Protein AF-A0A927UV01-F1 (afdb_monomer_lite)

Structure (mmCIF, N/CA/C/O backbone):
data_AF-A0A927UV01-F1
#
_entry.id   AF-A0A927UV01-F1
#
loop_
_atom_site.group_PDB
_atom_site.id
_atom_site.type_symbol
_atom_site.label_atom_id
_atom_site.label_alt_id
_atom_site.label_comp_id
_atom_site.label_asym_id
_atom_site.label_entity_id
_atom_site.label_seq_id
_atom_site.pdbx_PDB_ins_code
_atom_site.Cartn_x
_atom_site.Cartn_y
_atom_site.Cartn_z
_atom_site.occupancy
_atom_site.B_iso_or_equiv
_atom_site.auth_seq_id
_atom_site.auth_comp_id
_atom_site.auth_asym_id
_atom_site.auth_atom_id
_atom_site.pdbx_PDB_model_num
ATOM 1 N N . MET A 1 1 ? 7.219 10.324 0.075 1.00 77.44 1 MET A N 1
ATOM 2 C CA . MET A 1 1 ? 6.486 9.313 -0.722 1.00 77.44 1 MET A CA 1
ATOM 3 C C . MET A 1 1 ? 5.565 8.467 0.153 1.00 77.44 1 MET A C 1
ATOM 5 O O . MET A 1 1 ? 4.376 8.472 -0.114 1.00 77.44 1 MET A O 1
ATOM 9 N N . ILE A 1 2 ? 6.056 7.818 1.218 1.00 87.50 2 ILE A N 1
ATOM 10 C CA . ILE A 1 2 ? 5.236 6.888 2.025 1.00 87.50 2 ILE A CA 1
ATOM 11 C C . ILE A 1 2 ? 3.957 7.505 2.602 1.00 87.50 2 ILE A C 1
ATOM 13 O O . ILE A 1 2 ? 2.905 6.961 2.286 1.00 87.50 2 ILE A O 1
ATOM 17 N N . PRO A 1 3 ? 3.975 8.660 3.304 1.00 88.38 3 PRO A N 1
ATOM 18 C CA . PRO A 1 3 ? 2.739 9.251 3.837 1.00 88.38 3 PRO A CA 1
ATOM 19 C C . PRO A 1 3 ? 1.662 9.508 2.771 1.00 88.38 3 PRO A C 1
ATOM 21 O O . PRO A 1 3 ? 0.473 9.389 3.039 1.00 88.38 3 PRO A O 1
ATOM 24 N N . GLN A 1 4 ? 2.078 9.818 1.538 1.00 90.62 4 GLN A N 1
ATOM 25 C CA . GLN A 1 4 ? 1.161 10.029 0.414 1.00 90.62 4 GLN A CA 1
ATOM 26 C C . GLN A 1 4 ? 0.540 8.713 -0.068 1.00 90.62 4 GLN A C 1
ATOM 28 O O . GLN A 1 4 ? -0.640 8.681 -0.398 1.00 90.6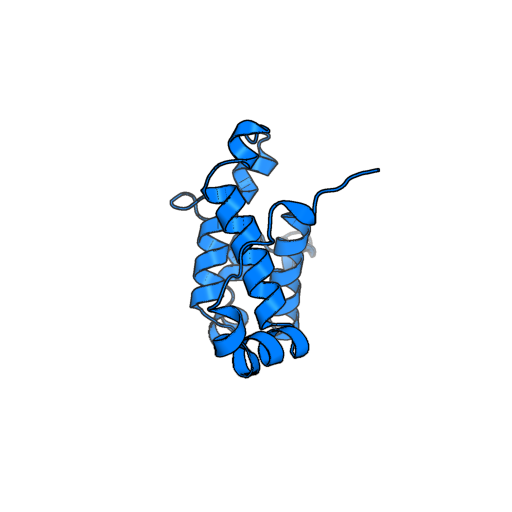2 4 GLN A O 1
ATOM 33 N N . VAL A 1 5 ? 1.309 7.620 -0.066 1.00 92.25 5 VAL A N 1
ATOM 34 C CA . VAL A 1 5 ? 0.800 6.280 -0.392 1.00 92.25 5 VAL A CA 1
ATOM 35 C C . VAL A 1 5 ? -0.140 5.776 0.706 1.00 92.25 5 VAL A C 1
ATOM 37 O O . VAL A 1 5 ? -1.180 5.209 0.390 1.00 92.25 5 VAL A O 1
ATOM 40 N N . GLU A 1 6 ? 0.150 6.042 1.985 1.00 91.62 6 GLU A N 1
ATOM 41 C CA . GLU A 1 6 ? -0.797 5.734 3.068 1.00 91.62 6 GLU A CA 1
ATOM 42 C C . GLU A 1 6 ? -2.127 6.471 2.855 1.00 91.62 6 GLU A C 1
ATOM 44 O O . GLU A 1 6 ? -3.200 5.869 2.919 1.00 91.62 6 GLU A O 1
ATOM 49 N N . ASN A 1 7 ? -2.056 7.774 2.562 1.00 91.12 7 ASN A N 1
ATOM 50 C CA . ASN A 1 7 ? -3.237 8.596 2.329 1.00 91.12 7 ASN A CA 1
ATOM 51 C C . ASN A 1 7 ? -4.019 8.152 1.084 1.00 91.12 7 ASN A C 1
ATOM 53 O O . ASN A 1 7 ? -5.245 8.193 1.093 1.00 91.12 7 ASN A O 1
ATOM 57 N N . LEU A 1 8 ? -3.335 7.679 0.038 1.00 92.44 8 LEU A N 1
ATOM 58 C CA . LEU A 1 8 ? -3.974 7.098 -1.143 1.00 92.44 8 LEU A CA 1
ATOM 59 C C . LEU A 1 8 ? -4.882 5.925 -0.755 1.00 92.44 8 LEU A C 1
ATOM 61 O O . LEU A 1 8 ? -6.067 5.955 -1.073 1.00 92.44 8 LEU A O 1
ATOM 65 N N . PHE A 1 9 ? -4.366 4.933 -0.023 1.00 92.94 9 PHE A N 1
ATOM 66 C CA . PHE A 1 9 ? -5.176 3.783 0.399 1.00 92.94 9 PHE A CA 1
ATOM 67 C C . PHE A 1 9 ? -6.287 4.170 1.375 1.00 92.94 9 PHE A C 1
ATOM 69 O O . PHE A 1 9 ? -7.387 3.630 1.288 1.00 92.94 9 PHE A O 1
ATOM 76 N N . ARG A 1 10 ? -6.047 5.149 2.258 1.00 92.88 10 ARG A N 1
ATOM 77 C CA . ARG A 1 10 ? -7.105 5.708 3.114 1.00 92.88 10 ARG A CA 1
ATOM 78 C C . ARG A 1 10 ? -8.223 6.333 2.297 1.00 92.88 10 ARG A C 1
ATOM 80 O O . ARG A 1 10 ? -9.383 6.112 2.614 1.00 92.88 10 ARG A O 1
ATOM 87 N N . ASN A 1 11 ? -7.890 7.109 1.272 1.00 92.25 11 ASN A N 1
ATOM 88 C CA . ASN A 1 11 ? -8.897 7.745 0.434 1.00 92.25 11 ASN A CA 1
ATOM 89 C C . ASN A 1 11 ? -9.675 6.705 -0.366 1.00 92.25 11 ASN A C 1
ATOM 91 O O . ASN A 1 11 ? -10.894 6.765 -0.364 1.00 92.25 11 ASN A O 1
ATOM 95 N N . ILE A 1 12 ? -9.006 5.704 -0.947 1.00 91.56 12 ILE A N 1
ATOM 96 C CA . ILE A 1 12 ? -9.698 4.599 -1.628 1.00 91.56 12 ILE A CA 1
ATOM 97 C C . ILE A 1 12 ? -10.671 3.911 -0.663 1.00 91.56 12 ILE A C 1
ATOM 99 O O . ILE A 1 12 ? -11.841 3.763 -0.994 1.00 91.56 12 ILE A O 1
ATOM 103 N N . ALA A 1 13 ? -10.221 3.568 0.550 1.00 92.62 13 ALA A N 1
ATOM 104 C CA . ALA A 1 13 ? -11.074 2.958 1.566 1.00 92.62 13 ALA A CA 1
ATOM 105 C C . ALA A 1 13 ? -12.282 3.840 1.938 1.00 92.62 13 ALA A C 1
ATOM 107 O O . ALA A 1 13 ? -13.384 3.319 2.066 1.00 92.62 13 ALA A O 1
ATOM 108 N N . LYS A 1 14 ? -12.105 5.164 2.066 1.00 92.56 14 LYS A N 1
ATOM 109 C CA . LYS A 1 14 ? -13.213 6.110 2.305 1.00 92.56 14 LYS A CA 1
ATOM 110 C C . LYS A 1 14 ? -14.214 6.127 1.150 1.00 92.56 14 LYS A C 1
ATOM 112 O O . LYS A 1 14 ? -15.414 6.083 1.397 1.00 92.56 14 LYS A O 1
ATOM 117 N N . GLU A 1 15 ? -13.730 6.189 -0.090 1.00 91.94 15 GLU A N 1
ATOM 118 C CA . GLU A 1 15 ? -14.573 6.261 -1.292 1.00 91.94 15 GLU A CA 1
ATOM 119 C C . GLU A 1 15 ? -15.426 4.999 -1.484 1.00 91.94 15 GLU A C 1
ATOM 121 O O . GLU A 1 15 ? -16.551 5.087 -1.967 1.00 91.94 15 GLU A O 1
ATOM 126 N N . VAL A 1 16 ? -14.938 3.831 -1.049 1.00 91.06 16 VAL A N 1
ATOM 127 C CA . VAL A 1 16 ? -15.712 2.574 -1.072 1.00 91.06 16 VAL A CA 1
ATOM 128 C C . VAL A 1 16 ? -16.587 2.370 0.175 1.00 91.06 16 VAL A C 1
ATOM 130 O O . VAL A 1 16 ? -17.151 1.297 0.366 1.00 91.06 16 VAL A O 1
ATOM 133 N N . GLY A 1 17 ? -16.730 3.392 1.028 1.00 88.75 17 GLY A N 1
ATOM 134 C CA . GLY A 1 17 ? -17.603 3.367 2.208 1.00 88.75 17 GLY A CA 1
ATOM 135 C C . GLY A 1 17 ? -16.964 2.810 3.485 1.00 88.75 17 GLY A C 1
ATOM 136 O O . GLY A 1 17 ? -17.639 2.700 4.507 1.00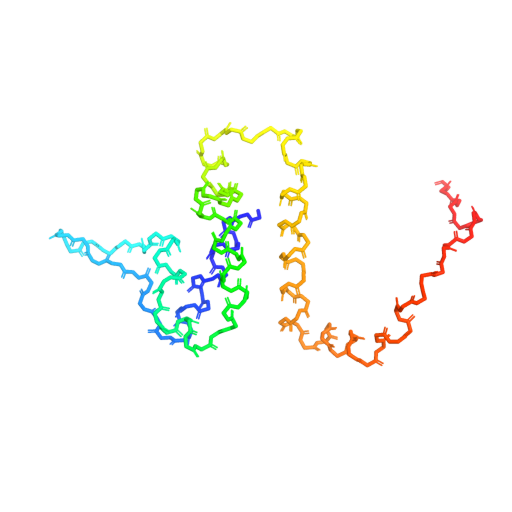 88.75 17 GLY A O 1
ATOM 137 N N . GLY A 1 18 ? -15.667 2.501 3.463 1.00 89.44 18 GLY A N 1
ATOM 138 C CA . GLY A 1 18 ? -14.926 2.013 4.620 1.00 89.44 18 GLY A CA 1
ATOM 139 C C . GLY A 1 18 ? -14.725 3.092 5.686 1.00 89.44 18 GLY A C 1
ATOM 140 O O . GLY A 1 18 ? -14.273 4.211 5.419 1.00 89.44 18 GLY A O 1
ATOM 141 N N . LEU A 1 19 ? -15.006 2.747 6.944 1.00 84.44 19 LEU A N 1
ATOM 142 C CA . LEU A 1 19 ? -14.793 3.656 8.068 1.00 84.44 19 LEU A CA 1
ATOM 143 C C . LEU A 1 19 ? -13.297 3.743 8.407 1.00 84.44 19 LEU A C 1
ATOM 145 O O . LEU A 1 19 ? -12.734 2.846 9.031 1.00 84.44 19 LEU A O 1
ATOM 149 N N . THR A 1 20 ? -12.638 4.846 8.055 1.00 83.06 20 THR A N 1
ATOM 150 C CA . THR A 1 20 ? -11.186 5.016 8.277 1.00 83.06 20 THR A CA 1
ATOM 151 C C . THR A 1 20 ? -10.815 5.680 9.605 1.00 83.06 20 THR A C 1
ATOM 153 O O . THR A 1 20 ? -9.639 5.967 9.845 1.00 83.06 20 THR A O 1
ATOM 156 N N . ILE A 1 21 ? -11.802 5.955 10.455 1.00 81.62 21 ILE A N 1
ATOM 157 C CA . ILE A 1 21 ? -11.633 6.530 11.792 1.00 81.62 21 ILE A CA 1
ATOM 158 C C . ILE A 1 21 ? -12.098 5.532 12.855 1.00 81.62 21 ILE A C 1
ATOM 160 O O . ILE A 1 21 ? -12.956 4.688 12.606 1.00 81.62 21 ILE A O 1
ATOM 164 N N . THR A 1 22 ? -11.526 5.628 14.046 1.00 78.56 22 THR A N 1
ATOM 165 C CA . THR A 1 22 ? -11.962 4.912 15.243 1.00 78.56 22 THR A CA 1
ATOM 166 C C . THR A 1 22 ? -12.243 5.947 16.327 1.00 78.56 22 THR A C 1
ATOM 168 O O . THR A 1 22 ? -11.475 6.896 16.491 1.00 78.56 22 THR A O 1
ATOM 171 N N . LEU A 1 23 ? -13.340 5.769 17.060 1.00 75.12 23 LEU A N 1
ATOM 172 C CA . LEU A 1 23 ? -13.626 6.543 18.265 1.00 75.12 23 LEU A CA 1
ATOM 173 C C . LEU A 1 23 ? -12.863 5.925 19.436 1.00 75.12 23 LEU A C 1
ATOM 175 O O . LEU A 1 23 ? -12.975 4.724 19.678 1.00 75.12 23 LEU A O 1
ATOM 179 N N . ASP A 1 24 ? -12.068 6.737 20.122 1.00 73.00 24 ASP A N 1
ATOM 180 C CA . ASP A 1 24 ? -11.425 6.342 21.373 1.00 73.00 24 ASP A CA 1
ATOM 181 C C . ASP A 1 24 ? -12.428 6.407 22.539 1.00 73.00 24 ASP A C 1
ATOM 183 O O . ASP A 1 24 ? -13.489 7.029 22.422 1.00 73.00 24 ASP A O 1
ATOM 187 N N . ASN A 1 25 ? -12.086 5.802 23.677 1.00 72.56 25 ASN A N 1
ATOM 188 C CA . ASN A 1 25 ? -12.958 5.732 24.859 1.00 72.56 25 ASN A CA 1
ATOM 189 C C . ASN A 1 25 ? -13.355 7.117 25.407 1.00 72.56 25 ASN A C 1
ATOM 191 O O . ASN A 1 25 ? -14.398 7.251 26.041 1.00 72.56 25 ASN A O 1
ATOM 195 N N . ASP A 1 26 ? -12.568 8.149 25.099 1.00 77.31 26 ASP A N 1
ATOM 196 C CA . ASP A 1 26 ? -12.822 9.544 25.478 1.00 77.31 26 ASP A CA 1
ATOM 197 C C . ASP A 1 26 ? -13.660 10.322 24.438 1.00 77.31 26 ASP A C 1
ATOM 199 O O . ASP A 1 26 ? -13.765 11.546 24.501 1.00 77.31 26 ASP A O 1
ATOM 203 N N . GLY A 1 27 ? -14.220 9.647 23.425 1.00 71.19 27 GLY A N 1
ATOM 204 C CA . GLY A 1 27 ? -15.012 10.267 22.352 1.00 71.19 27 GLY A CA 1
ATOM 205 C C . GLY A 1 27 ? -14.184 10.992 21.283 1.00 71.19 27 GLY A C 1
ATOM 206 O O . GLY A 1 27 ? -14.740 11.594 20.363 1.00 71.19 27 GLY A O 1
ATOM 207 N N . VAL A 1 28 ? -12.852 10.925 21.364 1.00 78.75 28 VAL A N 1
ATOM 208 C CA . VAL A 1 28 ? -11.943 11.524 20.378 1.00 78.75 28 VAL A CA 1
ATOM 209 C C . VAL A 1 28 ? -11.836 10.617 19.153 1.00 78.75 28 VAL A C 1
ATOM 211 O O . VAL A 1 28 ? -11.484 9.444 19.261 1.00 78.75 28 VAL A O 1
ATOM 214 N N . SER A 1 29 ? -12.095 11.169 17.967 1.00 78.06 29 SER A N 1
ATOM 215 C CA . SER A 1 29 ? -11.881 10.457 16.703 1.00 78.06 29 SER A CA 1
ATOM 216 C C . SER A 1 29 ? -10.395 10.430 16.341 1.00 78.06 29 SER A C 1
ATOM 218 O O . SER A 1 29 ? -9.752 11.477 16.260 1.00 78.06 29 SER A O 1
ATOM 220 N N . LYS A 1 30 ? -9.856 9.238 16.080 1.00 81.75 30 LYS A N 1
ATOM 221 C CA . LYS A 1 30 ? -8.489 9.024 15.584 1.00 81.75 30 LYS A CA 1
ATOM 222 C C . LYS A 1 30 ? -8.529 8.252 14.275 1.00 81.75 30 LYS A C 1
ATOM 224 O O . LYS A 1 30 ? -9.397 7.408 14.069 1.00 81.75 30 LYS A O 1
ATOM 229 N N . GLU A 1 31 ? -7.582 8.507 13.380 1.00 80.75 31 GLU A N 1
ATOM 230 C CA . GLU A 1 31 ? -7.458 7.682 12.179 1.00 80.75 31 GLU A CA 1
ATOM 231 C C . GLU A 1 31 ? -7.070 6.244 12.545 1.00 80.75 31 GLU A C 1
ATOM 233 O O . GLU A 1 31 ? -6.205 6.017 13.396 1.00 80.75 31 GLU A O 1
ATOM 238 N N . LYS A 1 32 ? -7.676 5.259 11.871 1.00 82.69 32 LYS A N 1
ATOM 239 C CA . LYS A 1 32 ? -7.253 3.856 11.983 1.00 82.69 32 LYS A CA 1
ATOM 240 C C . LYS A 1 32 ? -5.784 3.726 11.601 1.00 82.69 32 LYS A C 1
ATOM 242 O O . LYS A 1 32 ? -5.313 4.418 10.700 1.00 82.69 32 LYS A O 1
ATOM 247 N N . VAL A 1 33 ? -5.049 2.810 12.221 1.00 86.94 33 VAL A N 1
ATOM 248 C CA . VAL A 1 33 ? -3.695 2.483 11.750 1.00 86.94 33 VAL A CA 1
ATOM 249 C C . VAL A 1 33 ? -3.758 1.912 10.331 1.00 86.94 33 VAL A C 1
ATOM 251 O O . VAL A 1 33 ? -4.724 1.239 9.979 1.00 86.94 33 VAL A O 1
ATOM 254 N N . LEU A 1 34 ? -2.731 2.165 9.513 1.00 87.25 34 LEU A N 1
ATOM 255 C CA . LEU A 1 34 ? -2.734 1.763 8.100 1.00 87.25 34 LEU A CA 1
ATOM 256 C C . LEU A 1 34 ? -2.940 0.253 7.910 1.00 87.25 34 LEU A C 1
ATOM 258 O O . LEU A 1 34 ? -3.640 -0.156 6.992 1.00 87.25 34 LEU A O 1
ATOM 262 N N . LYS A 1 35 ? -2.418 -0.572 8.827 1.00 88.75 35 LYS A N 1
ATOM 263 C CA . LYS A 1 35 ? -2.658 -2.021 8.820 1.00 88.75 35 LYS A CA 1
ATOM 264 C C . LYS A 1 35 ? -4.156 -2.347 8.800 1.00 88.75 35 LYS A C 1
ATOM 266 O O . LYS A 1 35 ? -4.593 -3.119 7.964 1.00 88.75 35 LYS A O 1
ATOM 271 N N . SER A 1 36 ? -4.938 -1.682 9.650 1.00 90.25 36 SER A N 1
ATOM 272 C CA . SER A 1 36 ? -6.387 -1.872 9.722 1.00 90.25 36 SER A CA 1
ATOM 273 C C . SER A 1 36 ? -7.129 -1.356 8.493 1.00 90.25 36 SER A C 1
ATOM 275 O O . SER A 1 36 ? -8.236 -1.810 8.254 1.00 90.25 36 SER A O 1
ATOM 277 N N . ILE A 1 37 ? -6.557 -0.415 7.732 1.00 93.44 37 ILE A N 1
ATOM 278 C CA . ILE A 1 37 ? -7.145 0.044 6.464 1.00 93.44 37 ILE A CA 1
ATOM 279 C C . ILE A 1 37 ? -7.072 -1.068 5.417 1.00 93.44 37 ILE A C 1
ATOM 281 O O . ILE A 1 37 ? -8.056 -1.312 4.732 1.00 93.44 37 ILE A O 1
ATOM 285 N N . PHE A 1 38 ? -5.941 -1.775 5.333 1.00 94.12 38 PHE A N 1
ATOM 286 C CA . PHE A 1 38 ? -5.778 -2.911 4.420 1.00 94.12 38 PHE A CA 1
ATOM 287 C C . PHE A 1 38 ? -6.627 -4.136 4.788 1.00 94.12 38 PHE A C 1
ATOM 289 O O . PHE A 1 38 ? -6.753 -5.042 3.973 1.00 94.12 38 PHE A O 1
ATOM 296 N N . ASP A 1 39 ? -7.191 -4.161 5.996 1.00 94.12 39 ASP A N 1
ATOM 297 C CA . ASP A 1 39 ? -8.064 -5.228 6.493 1.00 94.12 39 ASP A CA 1
ATOM 298 C C . ASP A 1 39 ? -9.557 -4.846 6.450 1.00 94.12 39 ASP A C 1
ATOM 300 O O . ASP A 1 39 ? -10.394 -5.600 6.946 1.00 94.12 39 ASP A O 1
ATOM 304 N N . LEU A 1 40 ? -9.909 -3.675 5.901 1.00 94.50 40 LEU A N 1
ATOM 305 C CA . LEU A 1 40 ? -11.308 -3.269 5.763 1.00 94.50 40 LEU A CA 1
ATOM 306 C C . LEU A 1 40 ? -12.012 -4.149 4.718 1.00 94.50 40 LEU A C 1
ATOM 308 O O . LEU A 1 40 ? -11.539 -4.208 3.579 1.00 94.50 40 LEU A O 1
ATOM 312 N N . PRO A 1 41 ? -13.146 -4.789 5.060 1.00 93.56 41 PRO A N 1
ATOM 313 C CA . PRO A 1 41 ? -13.882 -5.624 4.116 1.00 93.56 41 PRO A CA 1
ATOM 314 C C . PRO A 1 41 ? -14.334 -4.822 2.894 1.00 93.56 41 PRO A C 1
ATOM 316 O O . PRO A 1 41 ? -14.209 -5.304 1.779 1.00 93.56 41 PRO A O 1
ATOM 319 N N . GLU A 1 42 ? -14.730 -3.558 3.069 1.00 93.81 42 GLU A N 1
ATOM 320 C CA . GLU A 1 42 ? -15.150 -2.691 1.964 1.00 93.81 42 GLU A CA 1
ATOM 321 C C . GLU A 1 42 ? -14.031 -2.491 0.932 1.00 93.81 42 GLU A C 1
ATOM 323 O O . GLU A 1 42 ? -14.280 -2.474 -0.274 1.00 93.81 42 GLU A O 1
ATOM 328 N N . LEU A 1 43 ? -12.781 -2.376 1.397 1.00 93.88 43 LEU A N 1
ATOM 329 C CA . LEU A 1 43 ? -11.619 -2.249 0.521 1.00 93.88 43 LEU A CA 1
ATOM 330 C C . LEU A 1 43 ? -11.298 -3.572 -0.185 1.00 93.88 43 LEU A C 1
ATOM 332 O O . LEU A 1 43 ? -10.999 -3.557 -1.375 1.00 93.88 43 LEU A O 1
ATOM 336 N N . LEU A 1 44 ? -11.359 -4.694 0.533 1.00 94.50 44 LEU A N 1
ATOM 337 C CA . LEU A 1 44 ? -11.063 -6.027 -0.008 1.00 94.50 44 LEU A CA 1
ATOM 338 C C . LEU A 1 44 ? -12.132 -6.521 -0.997 1.00 94.50 44 LEU A C 1
ATOM 340 O O . LEU A 1 44 ? -11.815 -7.247 -1.939 1.00 94.50 44 LEU A O 1
ATOM 344 N N . ASP A 1 45 ? -13.385 -6.111 -0.804 1.00 93.56 45 ASP A N 1
ATOM 345 C CA . ASP A 1 45 ? -14.507 -6.475 -1.670 1.00 93.56 45 ASP A CA 1
ATOM 346 C C . ASP A 1 45 ? -14.549 -5.625 -2.950 1.00 93.56 45 ASP A C 1
ATOM 348 O O . ASP A 1 45 ? -14.954 -6.113 -4.007 1.00 93.56 45 ASP A O 1
ATOM 352 N N . CYS A 1 46 ? -14.141 -4.351 -2.874 1.00 89.69 46 CYS A N 1
ATOM 353 C CA . CYS A 1 46 ? -14.271 -3.400 -3.987 1.00 89.69 46 CYS A CA 1
ATOM 354 C C . CYS A 1 46 ? -12.974 -3.137 -4.764 1.00 89.69 46 CYS A C 1
ATOM 356 O O . CYS A 1 46 ? -13.032 -2.572 -5.859 1.00 89.69 46 CYS A O 1
ATOM 358 N N . TYR A 1 47 ? -11.808 -3.480 -4.214 1.00 90.81 47 TYR A N 1
ATOM 359 C CA . TYR A 1 47 ? -10.511 -3.198 -4.827 1.00 90.81 47 TYR A CA 1
ATOM 360 C C . TYR A 1 47 ? -9.758 -4.479 -5.187 1.00 90.81 47 TYR A C 1
ATOM 362 O O . TYR A 1 47 ? -10.079 -5.575 -4.737 1.00 90.81 47 TYR A O 1
ATOM 370 N N . ASP A 1 48 ? -8.735 -4.344 -6.029 1.00 92.19 48 ASP A N 1
ATOM 371 C CA . ASP A 1 48 ? -7.909 -5.476 -6.438 1.00 92.19 48 ASP A CA 1
ATOM 372 C C . ASP A 1 48 ? -7.103 -6.020 -5.243 1.00 92.19 48 ASP A C 1
ATOM 374 O O . ASP A 1 48 ? -6.227 -5.339 -4.692 1.00 92.19 48 ASP A O 1
ATOM 378 N N . ASN A 1 49 ? -7.406 -7.260 -4.852 1.00 93.69 49 ASN A N 1
ATOM 379 C CA . ASN A 1 49 ? -6.803 -7.920 -3.698 1.00 93.69 49 ASN A CA 1
ATOM 380 C C . ASN A 1 49 ? -5.305 -8.196 -3.867 1.00 93.69 49 ASN A C 1
ATOM 382 O O . ASN A 1 49 ? -4.583 -8.171 -2.868 1.00 93.69 49 ASN A O 1
ATOM 386 N N . ASP A 1 50 ? -4.805 -8.380 -5.092 1.00 95.06 50 ASP A N 1
ATOM 387 C CA . ASP A 1 50 ? -3.369 -8.551 -5.329 1.00 95.06 50 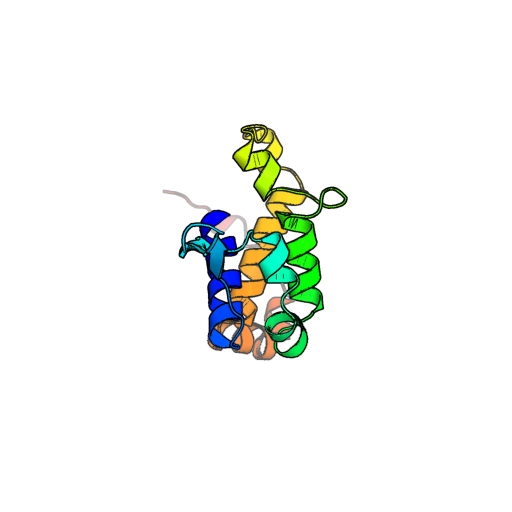ASP A CA 1
ATOM 388 C C . ASP A 1 50 ? -2.629 -7.237 -5.058 1.00 95.06 50 ASP A C 1
ATOM 390 O O . ASP A 1 50 ? -1.547 -7.230 -4.463 1.00 95.06 50 ASP A O 1
ATOM 394 N N . ILE A 1 51 ? -3.233 -6.101 -5.429 1.00 94.06 51 ILE A N 1
ATOM 395 C CA . ILE A 1 51 ? -2.685 -4.775 -5.117 1.00 94.06 51 ILE A CA 1
ATOM 396 C C . ILE A 1 51 ? -2.712 -4.531 -3.605 1.00 94.06 51 ILE A C 1
ATOM 398 O O . ILE A 1 51 ? -1.701 -4.107 -3.038 1.00 94.06 51 ILE A O 1
ATOM 402 N N . VAL A 1 52 ? -3.835 -4.810 -2.936 1.00 94.69 52 VAL A N 1
ATOM 403 C CA . VAL A 1 52 ? -3.955 -4.641 -1.477 1.00 94.69 52 VAL A CA 1
ATOM 404 C C . VAL A 1 52 ? -2.925 -5.502 -0.745 1.00 94.69 52 VAL A C 1
ATOM 406 O O . VAL A 1 52 ? -2.180 -4.988 0.093 1.00 94.69 52 VAL A O 1
ATOM 409 N N . PHE A 1 53 ? -2.821 -6.782 -1.106 1.00 95.19 53 PHE A N 1
ATOM 410 C CA . PHE A 1 53 ? -1.852 -7.715 -0.535 1.00 95.19 53 PHE A CA 1
ATOM 411 C C . PHE A 1 53 ? -0.413 -7.226 -0.726 1.00 95.19 53 PHE A C 1
ATOM 413 O O . PHE A 1 53 ? 0.367 -7.188 0.232 1.00 95.19 53 PHE A O 1
ATOM 420 N N . LEU A 1 54 ? -0.071 -6.788 -1.942 1.00 95.81 54 LEU A N 1
ATOM 421 C CA . LEU A 1 54 ? 1.261 -6.294 -2.270 1.00 95.81 54 LEU A CA 1
ATOM 422 C C . LEU A 1 54 ? 1.658 -5.100 -1.398 1.00 95.81 54 LEU A C 1
ATOM 424 O O . LEU A 1 54 ? 2.727 -5.098 -0.785 1.00 95.81 54 LEU A O 1
ATOM 428 N N . PHE A 1 55 ? 0.804 -4.078 -1.327 1.00 95.81 55 PHE A N 1
ATOM 429 C CA . PHE A 1 55 ? 1.120 -2.860 -0.583 1.00 95.81 55 PHE A CA 1
ATOM 430 C C . PHE A 1 55 ? 1.076 -3.064 0.929 1.00 95.81 55 PHE A C 1
ATOM 432 O O . PHE A 1 55 ? 1.904 -2.482 1.632 1.00 95.81 55 PHE A O 1
ATOM 439 N N . LYS A 1 56 ? 0.207 -3.948 1.429 1.00 95.38 56 LYS A N 1
ATOM 440 C CA . LYS A 1 56 ? 0.225 -4.387 2.828 1.00 95.38 56 LYS A CA 1
ATOM 441 C C . LYS A 1 56 ? 1.562 -5.049 3.184 1.00 95.38 56 LYS A C 1
ATOM 443 O O . LYS A 1 56 ? 2.170 -4.694 4.196 1.00 95.38 56 LYS A O 1
ATOM 448 N N . GLY A 1 57 ? 2.061 -5.937 2.320 1.00 95.00 57 GLY A N 1
ATOM 449 C CA . GLY A 1 57 ? 3.362 -6.595 2.471 1.00 95.00 57 GLY A CA 1
ATOM 450 C C . GLY A 1 57 ? 4.552 -5.630 2.427 1.00 95.00 57 GLY A C 1
ATOM 451 O O . GLY A 1 57 ? 5.487 -5.744 3.220 1.00 95.00 57 GLY A O 1
ATOM 452 N N . LEU A 1 58 ? 4.516 -4.650 1.523 1.00 95.25 58 LEU A N 1
ATOM 453 C CA . LEU A 1 58 ? 5.589 -3.661 1.391 1.00 95.25 58 LEU A CA 1
ATOM 454 C C . LEU A 1 58 ? 5.620 -2.666 2.555 1.00 95.25 58 LEU A C 1
ATOM 456 O O . LEU A 1 58 ? 6.696 -2.297 3.020 1.00 95.25 58 LEU A O 1
ATOM 460 N N . LEU A 1 59 ? 4.456 -2.215 3.026 1.00 94.06 59 LEU A N 1
ATOM 461 C CA . LEU A 1 59 ? 4.373 -1.124 3.993 1.00 94.06 59 LEU A CA 1
ATOM 462 C C . LEU A 1 59 ? 4.328 -1.606 5.445 1.00 94.06 59 LEU A C 1
ATOM 464 O O . LEU A 1 59 ? 5.020 -1.024 6.276 1.00 94.06 59 LEU A O 1
ATOM 468 N N . ASN A 1 60 ? 3.541 -2.637 5.767 1.00 91.56 60 ASN A N 1
ATOM 469 C CA . ASN A 1 60 ? 3.096 -2.886 7.145 1.00 91.56 60 ASN A CA 1
ATOM 470 C C . ASN A 1 60 ? 3.442 -4.262 7.712 1.00 91.56 60 ASN A C 1
ATOM 472 O O . ASN A 1 60 ? 3.510 -4.394 8.936 1.00 91.56 60 ASN A O 1
ATOM 476 N N . GLU A 1 61 ? 3.584 -5.289 6.876 1.00 92.31 61 GLU A N 1
ATOM 477 C CA . GLU A 1 61 ? 3.811 -6.643 7.383 1.00 92.31 61 GLU A CA 1
ATOM 478 C C . GLU A 1 61 ? 5.259 -6.856 7.802 1.00 92.31 61 GLU A C 1
ATOM 480 O O . GLU A 1 61 ? 6.185 -6.625 7.030 1.00 92.31 61 GLU A O 1
ATOM 485 N N . GLN A 1 62 ? 5.444 -7.369 9.021 1.00 87.25 62 GLN A N 1
ATOM 486 C CA . GLN A 1 62 ? 6.763 -7.652 9.592 1.00 87.25 62 GLN A CA 1
ATOM 487 C C . GLN A 1 62 ? 7.504 -8.761 8.831 1.00 87.25 62 GLN A C 1
ATOM 489 O O . GLN A 1 62 ? 8.726 -8.733 8.755 1.00 87.25 62 GLN A O 1
ATOM 494 N N . ALA A 1 63 ? 6.769 -9.725 8.267 1.00 88.56 63 ALA A N 1
ATOM 495 C CA . ALA A 1 63 ? 7.328 -10.749 7.383 1.00 88.56 63 ALA A CA 1
ATOM 496 C C . ALA A 1 63 ? 7.615 -10.223 5.961 1.00 88.56 63 ALA A C 1
ATOM 498 O O . ALA A 1 63 ? 8.223 -10.927 5.159 1.00 88.56 63 ALA A O 1
ATOM 499 N N . GLY A 1 64 ? 7.137 -9.017 5.641 1.00 90.75 64 GLY A N 1
ATOM 500 C CA . GLY A 1 64 ? 7.393 -8.320 4.388 1.00 90.75 64 GLY A CA 1
ATOM 501 C C . GLY A 1 64 ? 8.512 -7.289 4.526 1.00 90.75 64 GLY A C 1
ATOM 502 O O . GLY A 1 64 ? 9.386 -7.404 5.381 1.00 90.75 64 GLY A O 1
ATOM 503 N N . ALA A 1 65 ? 8.487 -6.262 3.674 1.00 91.56 65 ALA A N 1
ATOM 504 C CA . ALA A 1 65 ? 9.523 -5.227 3.674 1.00 91.56 65 ALA A CA 1
ATOM 505 C C . ALA A 1 65 ? 9.351 -4.213 4.816 1.00 91.56 65 ALA A C 1
ATOM 507 O O . ALA A 1 65 ? 10.308 -3.538 5.176 1.00 91.56 65 ALA A O 1
ATOM 508 N N . ASN A 1 66 ? 8.140 -4.104 5.380 1.00 92.12 66 ASN A N 1
ATOM 509 C CA . ASN A 1 66 ? 7.848 -3.297 6.567 1.00 92.12 66 ASN A CA 1
ATOM 510 C C . ASN A 1 66 ? 8.337 -1.831 6.482 1.00 92.12 66 ASN A C 1
ATOM 512 O O . ASN A 1 66 ? 8.671 -1.204 7.494 1.00 92.12 66 ASN A O 1
ATOM 516 N N . ILE A 1 67 ? 8.383 -1.277 5.265 1.00 92.38 67 ILE A N 1
ATOM 517 C CA . ILE A 1 67 ? 9.121 -0.047 4.940 1.00 92.38 67 ILE A CA 1
ATOM 518 C C . ILE A 1 67 ? 8.617 1.137 5.771 1.00 92.38 67 ILE A C 1
ATOM 520 O O . ILE A 1 67 ? 9.391 1.985 6.218 1.00 92.38 67 ILE A O 1
ATOM 524 N N . ARG A 1 68 ? 7.305 1.195 6.027 1.00 91.56 68 ARG A N 1
ATOM 525 C CA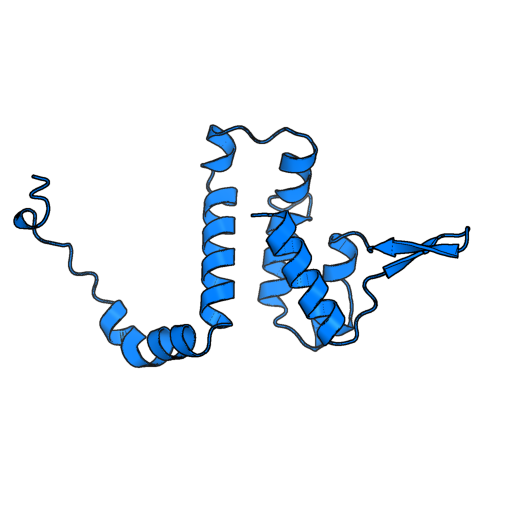 . ARG A 1 68 ? 6.693 2.263 6.822 1.00 91.56 68 ARG A CA 1
ATOM 526 C C . ARG A 1 68 ? 7.301 2.331 8.220 1.00 91.56 68 ARG A C 1
ATOM 528 O O . ARG A 1 68 ? 7.570 3.423 8.720 1.00 91.56 68 ARG A O 1
ATOM 535 N N . ASN A 1 69 ? 7.479 1.178 8.860 1.00 88.25 69 ASN A N 1
ATOM 536 C CA . ASN A 1 69 ? 7.981 1.115 10.227 1.00 88.25 69 ASN A CA 1
ATOM 537 C C . ASN A 1 69 ? 9.492 1.355 10.275 1.00 88.25 69 ASN A C 1
ATOM 539 O O . ASN A 1 69 ? 9.943 2.072 11.163 1.00 88.25 69 ASN A O 1
ATOM 543 N N . GLU A 1 70 ? 10.260 0.854 9.303 1.00 89.38 70 GLU A N 1
ATOM 544 C CA . GLU A 1 70 ? 11.698 1.152 9.206 1.00 89.38 70 GLU A CA 1
ATOM 545 C C . GLU A 1 70 ? 11.972 2.660 9.125 1.00 89.38 70 GLU A C 1
ATOM 547 O O . GLU A 1 70 ? 12.805 3.181 9.872 1.00 89.38 70 GLU A O 1
ATOM 552 N N . ILE A 1 71 ? 11.215 3.375 8.282 1.00 86.69 71 ILE A N 1
ATOM 553 C CA . ILE A 1 71 ? 11.331 4.833 8.157 1.00 86.69 71 ILE A CA 1
ATOM 554 C C . ILE A 1 71 ? 10.909 5.526 9.456 1.00 86.69 71 ILE A C 1
ATOM 556 O O . ILE A 1 71 ? 11.612 6.417 9.928 1.00 86.69 71 ILE A O 1
ATOM 560 N N . ALA A 1 72 ? 9.781 5.128 10.054 1.00 85.94 72 ALA A N 1
ATOM 561 C CA . ALA A 1 72 ? 9.279 5.746 11.284 1.00 85.94 72 ALA A CA 1
ATOM 562 C C . ALA A 1 72 ? 10.239 5.575 12.475 1.00 85.94 72 ALA A C 1
ATOM 564 O O . ALA A 1 72 ? 10.312 6.450 13.335 1.00 85.94 72 ALA A O 1
ATOM 565 N N . HIS A 1 73 ? 10.987 4.471 12.513 1.00 86.31 73 HIS A N 1
ATOM 566 C CA . HIS A 1 73 ? 12.011 4.214 13.524 1.00 86.31 73 HIS A CA 1
ATOM 567 C C . HIS A 1 73 ? 13.375 4.843 13.197 1.00 86.31 73 HIS A C 1
ATOM 569 O O . HIS A 1 73 ? 14.291 4.740 14.010 1.00 86.31 73 HIS A O 1
ATOM 575 N N . GLY A 1 74 ? 13.527 5.499 12.041 1.00 84.00 74 GLY A N 1
ATOM 576 C CA . GLY A 1 74 ? 14.786 6.123 11.625 1.00 84.00 74 GLY A CA 1
ATOM 577 C C . GLY A 1 74 ? 15.876 5.122 11.230 1.00 84.00 74 GLY A C 1
ATOM 578 O O . GLY A 1 74 ? 17.055 5.457 11.274 1.00 84.00 74 GLY A O 1
ATOM 579 N N . ILE A 1 75 ? 15.496 3.896 10.858 1.00 81.88 75 ILE A N 1
ATOM 580 C CA . ILE A 1 75 ? 16.429 2.825 10.468 1.00 81.88 75 ILE A CA 1
ATOM 581 C C . ILE A 1 75 ? 16.941 3.043 9.033 1.00 81.88 75 ILE A C 1
ATOM 583 O O . ILE A 1 75 ? 18.041 2.621 8.681 1.00 81.88 75 ILE A O 1
ATOM 587 N N . THR A 1 76 ? 16.162 3.731 8.197 1.00 82.50 76 THR A N 1
ATOM 588 C CA . THR A 1 76 ? 16.454 3.916 6.773 1.00 82.50 76 THR A CA 1
ATOM 589 C C . THR A 1 76 ? 17.630 4.869 6.536 1.00 82.50 76 THR A C 1
ATOM 591 O O . THR A 1 76 ? 17.522 6.078 6.736 1.00 82.50 76 THR A O 1
ATOM 594 N N . SER A 1 77 ? 18.740 4.328 6.030 1.00 81.88 77 SER A N 1
ATOM 595 C CA . SER A 1 77 ? 19.857 5.094 5.461 1.00 81.88 77 SER A CA 1
ATOM 596 C C . SER A 1 77 ? 19.722 5.256 3.940 1.00 81.88 77 SER A C 1
ATOM 598 O O . SER A 1 77 ? 18.925 4.569 3.300 1.00 81.88 77 SER A O 1
ATOM 600 N N . GLU A 1 78 ? 20.533 6.124 3.328 1.00 78.56 78 GLU A N 1
ATOM 601 C CA . GLU A 1 78 ? 20.573 6.307 1.865 1.00 78.56 78 GLU A CA 1
ATOM 602 C C . GLU A 1 78 ? 20.909 5.002 1.114 1.00 78.56 78 GLU A C 1
ATOM 604 O O . GLU A 1 78 ? 20.334 4.696 0.066 1.00 78.56 78 GLU A O 1
ATOM 609 N N . TYR A 1 79 ? 21.766 4.168 1.709 1.00 79.38 79 TYR A N 1
ATOM 610 C CA . TYR A 1 79 ? 22.067 2.833 1.197 1.00 79.38 79 TYR A CA 1
ATOM 611 C C . TYR A 1 79 ? 20.836 1.914 1.232 1.00 79.38 79 TYR A C 1
ATOM 613 O O . TYR A 1 79 ? 20.541 1.233 0.251 1.00 79.38 79 TYR A O 1
ATOM 621 N N . MET A 1 80 ? 20.064 1.931 2.325 1.00 77.56 80 MET A N 1
ATOM 622 C CA . MET A 1 80 ? 18.831 1.138 2.430 1.00 77.56 80 MET A CA 1
ATOM 623 C C . MET A 1 80 ? 17.731 1.635 1.493 1.00 77.56 80 MET A C 1
ATOM 625 O O . MET A 1 80 ? 17.010 0.820 0.919 1.00 77.56 80 MET A O 1
ATOM 629 N N . ALA A 1 81 ? 17.638 2.948 1.271 1.00 79.06 81 ALA A N 1
ATOM 630 C CA . ALA A 1 81 ? 16.710 3.528 0.301 1.00 79.06 81 ALA A CA 1
ATOM 631 C C . ALA A 1 81 ? 17.008 3.077 -1.144 1.00 79.06 81 ALA A C 1
ATOM 633 O O . ALA A 1 81 ? 16.109 3.060 -1.982 1.00 79.06 81 ALA A O 1
ATOM 634 N N . SER A 1 82 ? 18.247 2.658 -1.412 1.00 83.06 82 SER A N 1
ATOM 635 C CA . SER A 1 82 ? 18.682 2.083 -2.691 1.00 83.06 82 SER A CA 1
ATOM 636 C C . SER A 1 82 ? 18.550 0.555 -2.748 1.00 83.06 82 SER A C 1
ATOM 638 O O . SER A 1 82 ? 18.938 -0.068 -3.736 1.00 83.06 82 SER A O 1
ATOM 640 N N . SER A 1 83 ? 18.017 -0.079 -1.698 1.00 87.81 83 SER A N 1
ATOM 641 C CA . SER A 1 83 ? 17.813 -1.527 -1.671 1.00 87.81 83 SER A CA 1
ATOM 642 C C . SER A 1 83 ? 16.699 -1.968 -2.623 1.00 87.81 83 SER A C 1
ATOM 644 O O . SER A 1 83 ? 15.796 -1.204 -2.977 1.00 87.81 83 SER A O 1
ATOM 646 N N . GLY A 1 84 ? 16.726 -3.250 -2.997 1.00 90.44 84 GLY A N 1
ATOM 647 C CA . GLY A 1 84 ? 15.738 -3.832 -3.905 1.00 90.44 84 GLY A CA 1
ATOM 648 C C . GLY A 1 84 ? 14.291 -3.646 -3.438 1.00 90.44 84 GLY A C 1
ATOM 649 O O . GLY A 1 84 ? 13.426 -3.381 -4.264 1.00 90.44 84 GLY A O 1
ATOM 650 N N . ALA A 1 85 ? 14.026 -3.703 -2.128 1.00 90.88 85 ALA A N 1
ATOM 651 C CA . ALA A 1 85 ? 12.682 -3.517 -1.581 1.00 90.88 85 ALA A CA 1
ATOM 652 C C . ALA A 1 85 ? 12.150 -2.088 -1.788 1.00 90.88 85 ALA A C 1
ATOM 654 O O . ALA A 1 85 ? 11.001 -1.911 -2.190 1.00 90.88 85 ALA A O 1
ATOM 655 N N . TYR A 1 86 ? 12.987 -1.068 -1.572 1.00 91.19 86 TYR A N 1
ATOM 656 C CA . TYR A 1 86 ? 12.604 0.339 -1.730 1.00 91.19 86 TYR A CA 1
ATOM 657 C C . TYR A 1 86 ? 12.473 0.723 -3.209 1.00 91.19 86 TYR A C 1
ATOM 659 O O . TYR A 1 86 ? 11.521 1.410 -3.587 1.00 91.19 86 TYR A O 1
ATOM 667 N N . LEU A 1 87 ? 13.371 0.220 -4.062 1.00 92.88 87 LEU A N 1
ATOM 668 C CA . LEU A 1 87 ? 13.272 0.386 -5.515 1.00 92.88 87 LEU A CA 1
ATOM 669 C C . LEU A 1 87 ? 12.017 -0.294 -6.072 1.00 92.88 87 LEU A C 1
ATOM 671 O O . LEU A 1 87 ? 11.282 0.301 -6.861 1.00 92.88 87 LEU A O 1
ATOM 675 N N . TYR A 1 88 ? 11.734 -1.518 -5.621 1.00 94.69 88 TYR A N 1
ATOM 676 C CA . TYR A 1 88 ? 10.520 -2.230 -5.996 1.00 94.69 88 TYR A CA 1
ATOM 677 C C . TYR A 1 88 ? 9.269 -1.498 -5.505 1.00 94.69 88 TYR A C 1
ATOM 679 O O . TYR A 1 88 ? 8.322 -1.352 -6.270 1.00 94.69 88 TYR A O 1
ATOM 687 N N . PHE A 1 89 ? 9.271 -0.970 -4.278 1.00 94.88 89 PHE A N 1
ATOM 688 C CA . PHE A 1 89 ? 8.176 -0.145 -3.769 1.00 94.88 89 PHE A CA 1
ATOM 689 C C . PHE A 1 89 ? 7.935 1.090 -4.648 1.00 94.88 89 PHE A C 1
ATOM 691 O O . PHE A 1 89 ? 6.797 1.338 -5.045 1.00 94.88 89 PHE A O 1
ATOM 698 N N . ALA A 1 90 ? 8.987 1.824 -5.024 1.00 93.19 90 ALA A N 1
ATOM 699 C CA . ALA A 1 90 ? 8.861 2.964 -5.932 1.00 93.19 90 ALA A CA 1
ATOM 700 C C . ALA A 1 90 ? 8.275 2.546 -7.294 1.00 93.19 90 ALA A C 1
ATOM 702 O O . ALA A 1 90 ? 7.340 3.177 -7.792 1.00 93.19 90 ALA A O 1
ATOM 703 N N . GLY A 1 91 ? 8.761 1.440 -7.865 1.00 94.50 91 GLY A N 1
ATOM 704 C CA . GLY A 1 91 ? 8.226 0.867 -9.101 1.00 94.50 91 GLY A CA 1
ATOM 705 C C . GLY A 1 91 ? 6.764 0.427 -8.978 1.00 94.50 91 GLY A C 1
ATOM 706 O O . GLY A 1 91 ? 5.967 0.693 -9.875 1.00 94.50 91 GLY A O 1
ATOM 707 N N . ALA A 1 92 ? 6.381 -0.183 -7.855 1.00 94.56 92 ALA A N 1
ATOM 708 C CA . ALA A 1 92 ? 5.010 -0.592 -7.568 1.00 94.56 92 ALA A CA 1
ATOM 709 C C . ALA A 1 92 ? 4.068 0.617 -7.466 1.00 94.56 92 ALA A C 1
ATOM 711 O O . ALA A 1 92 ? 2.967 0.572 -8.010 1.00 94.56 92 ALA A O 1
ATOM 712 N N . VAL A 1 93 ? 4.506 1.719 -6.843 1.00 94.19 93 VAL A N 1
ATOM 713 C CA . VAL A 1 93 ? 3.746 2.982 -6.798 1.00 94.19 93 VAL A CA 1
ATOM 714 C C . VAL A 1 93 ? 3.567 3.557 -8.202 1.00 94.19 93 VAL A C 1
ATOM 716 O O . VAL A 1 93 ? 2.452 3.908 -8.576 1.00 94.19 93 VAL A O 1
ATOM 719 N N . ILE A 1 94 ? 4.632 3.612 -9.008 1.00 91.94 94 ILE A N 1
ATOM 720 C CA . ILE A 1 94 ? 4.548 4.092 -10.397 1.00 91.94 94 ILE A CA 1
ATOM 721 C C . ILE A 1 94 ? 3.583 3.222 -11.206 1.00 91.94 94 ILE A C 1
ATOM 723 O O . ILE A 1 94 ? 2.719 3.747 -11.906 1.00 91.94 94 ILE A O 1
ATOM 727 N N . LYS A 1 95 ? 3.694 1.896 -11.073 1.00 90.38 95 LYS A N 1
ATOM 728 C CA . LYS A 1 95 ? 2.811 0.928 -11.727 1.00 90.38 95 LYS A CA 1
ATOM 729 C C . LYS A 1 95 ? 1.354 1.172 -11.329 1.00 90.38 95 LYS A C 1
ATOM 731 O O . LYS A 1 95 ? 0.512 1.303 -12.210 1.00 90.38 95 LYS A O 1
ATOM 736 N N . LEU A 1 96 ? 1.067 1.301 -10.033 1.00 90.75 96 LEU A N 1
ATOM 737 C CA . LEU A 1 96 ? -0.274 1.584 -9.516 1.00 90.75 96 LEU A CA 1
ATOM 738 C C . LEU A 1 96 ? -0.863 2.861 -10.133 1.00 90.75 96 LEU A C 1
ATOM 740 O O . LEU A 1 96 ? -1.968 2.832 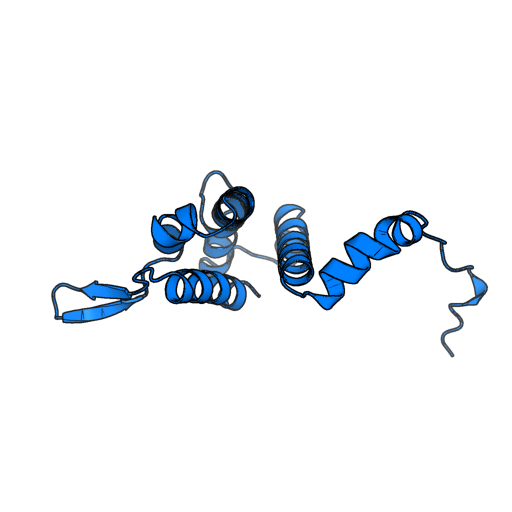-10.666 1.00 90.75 96 LEU A O 1
ATOM 744 N N . LEU A 1 97 ? -0.108 3.963 -10.113 1.00 89.81 97 LEU A N 1
ATOM 745 C CA . LEU A 1 97 ? -0.542 5.249 -10.671 1.00 89.81 97 LEU A CA 1
ATOM 746 C C . LEU A 1 97 ? -0.737 5.194 -12.194 1.00 89.81 97 LEU A C 1
ATOM 748 O O . LEU A 1 97 ? -1.617 5.860 -12.741 1.00 89.81 97 LEU A O 1
ATOM 752 N N . ALA A 1 98 ? 0.070 4.397 -12.895 1.00 87.00 98 ALA A N 1
ATOM 753 C CA . ALA A 1 98 ? -0.082 4.194 -14.329 1.00 87.00 98 ALA A CA 1
ATOM 754 C C . ALA A 1 98 ? -1.361 3.411 -14.668 1.00 87.00 98 ALA A C 1
ATOM 756 O O . ALA A 1 98 ? -2.035 3.767 -15.632 1.00 87.00 98 ALA A O 1
ATOM 757 N N . TYR A 1 99 ? -1.725 2.397 -13.874 1.00 82.06 99 TYR A N 1
ATOM 758 C CA . TYR A 1 99 ? -2.970 1.643 -14.070 1.00 82.06 99 TYR A CA 1
ATOM 759 C C . TYR A 1 99 ? -4.224 2.462 -13.759 1.00 82.06 99 TYR A C 1
ATOM 761 O O . TYR A 1 99 ? -5.233 2.298 -14.440 1.00 82.06 99 TYR A O 1
ATOM 769 N N . THR A 1 100 ? -4.175 3.352 -12.767 1.00 81.00 100 THR A N 1
ATOM 770 C CA . THR A 1 100 ? -5.330 4.193 -12.406 1.00 81.00 100 THR A CA 1
ATOM 771 C C . THR A 1 100 ? -5.509 5.395 -13.337 1.00 81.00 100 THR A C 1
ATOM 773 O O . THR A 1 100 ? -6.603 5.950 -13.440 1.00 81.00 100 THR A O 1
ATOM 776 N N . SER A 1 101 ? -4.467 5.790 -14.073 1.00 85.12 101 SER A N 1
ATOM 777 C CA . SER A 1 101 ? -4.556 6.814 -15.115 1.00 85.12 101 SER A CA 1
ATOM 778 C C . SER A 1 101 ? -5.095 6.222 -16.417 1.00 85.12 101 SER A C 1
ATOM 780 O O . SER A 1 101 ? -4.378 5.521 -17.127 1.00 85.12 101 SER A O 1
ATOM 782 N N . LYS A 1 102 ? -6.330 6.578 -16.796 1.00 79.75 102 LYS A N 1
ATOM 783 C CA . LYS A 1 102 ? -6.968 6.124 -18.048 1.00 79.75 102 LYS A CA 1
ATOM 784 C C . LYS A 1 102 ? -6.073 6.319 -19.279 1.00 79.75 102 LYS A C 1
ATOM 786 O O . LYS A 1 102 ? -5.928 5.407 -20.082 1.00 79.75 102 LYS A O 1
ATOM 791 N N . LYS A 1 103 ? -5.413 7.476 -19.386 1.00 79.31 103 LYS A N 1
ATOM 792 C CA . LYS A 1 103 ? -4.512 7.792 -20.504 1.00 79.31 103 LYS A CA 1
ATOM 793 C C . LYS A 1 103 ? -3.273 6.892 -20.521 1.00 79.31 103 LYS A C 1
ATOM 795 O O . LYS A 1 103 ? -2.862 6.439 -21.583 1.00 79.31 103 LYS A O 1
ATOM 800 N N . CYS A 1 104 ? -2.667 6.635 -19.361 1.00 77.19 104 CYS A N 1
ATOM 801 C CA . CYS A 1 104 ? -1.512 5.740 -19.273 1.00 77.19 104 CYS A CA 1
ATOM 802 C C . CYS A 1 104 ? -1.922 4.289 -19.534 1.00 77.19 104 CYS A C 1
ATOM 804 O O . CYS A 1 104 ? -1.233 3.587 -20.266 1.00 77.19 104 CYS A O 1
ATOM 806 N N . TYR A 1 105 ? -3.061 3.864 -18.991 1.00 77.06 105 TYR A N 1
ATOM 807 C CA . TYR A 1 105 ? -3.633 2.547 -19.231 1.00 77.06 105 TYR A CA 1
ATOM 808 C C . TYR A 1 105 ? -3.896 2.311 -20.722 1.00 77.06 105 TYR A C 1
ATOM 810 O O . TYR A 1 105 ? -3.449 1.307 -21.270 1.00 77.06 105 TYR A O 1
ATOM 818 N N . GLU A 1 106 ? -4.537 3.264 -21.404 1.00 80.19 106 GLU A N 1
ATOM 819 C CA . GLU A 1 106 ? -4.770 3.210 -22.850 1.00 80.19 106 GLU A CA 1
ATOM 820 C C . GLU A 1 106 ? -3.459 3.114 -23.636 1.00 80.19 106 GLU A C 1
ATOM 822 O O . GLU A 1 106 ? -3.354 2.265 -24.512 1.00 80.19 106 GLU A O 1
ATOM 827 N N . LEU A 1 107 ? -2.434 3.905 -23.297 1.00 79.88 107 LEU A N 1
ATOM 828 C CA . LEU A 1 107 ? -1.114 3.813 -23.938 1.00 79.88 107 LEU A CA 1
ATOM 829 C C . LEU A 1 107 ? -0.465 2.435 -23.737 1.00 79.88 107 LEU A C 1
ATOM 831 O O . LEU A 1 107 ? 0.056 1.849 -24.683 1.00 79.88 107 LEU A O 1
ATOM 835 N N . ILE A 1 108 ? -0.516 1.893 -22.518 1.00 76.12 108 ILE A N 1
ATOM 836 C CA . ILE A 1 108 ? 0.055 0.578 -22.202 1.00 76.12 108 ILE A CA 1
ATOM 837 C C . ILE A 1 108 ? -0.691 -0.534 -22.953 1.00 76.12 108 ILE A C 1
ATOM 839 O O . ILE A 1 108 ? -0.056 -1.467 -23.438 1.00 76.12 108 ILE A O 1
ATOM 843 N N . MET A 1 109 ? -2.019 -0.447 -23.071 1.00 75.38 109 MET A N 1
ATOM 844 C CA . MET A 1 109 ? -2.829 -1.483 -23.721 1.00 75.38 109 MET A CA 1
ATOM 845 C C . MET A 1 109 ? -2.848 -1.365 -25.252 1.00 75.38 109 MET A C 1
ATOM 847 O O . MET A 1 109 ? -2.787 -2.386 -25.934 1.00 75.38 109 MET A O 1
ATOM 851 N N . ALA A 1 110 ? -2.900 -0.149 -25.804 1.00 71.12 110 ALA A N 1
ATOM 852 C CA . ALA A 1 110 ? -2.986 0.100 -27.245 1.00 71.12 110 ALA A CA 1
ATOM 853 C C . ALA A 1 110 ? -1.616 0.076 -27.943 1.00 71.12 110 ALA A C 1
ATOM 855 O O . ALA A 1 110 ? -1.487 -0.494 -29.025 1.00 71.12 110 ALA A O 1
ATOM 856 N N . ASP A 1 111 ? -0.583 0.652 -27.319 1.00 65.44 111 ASP A N 1
ATOM 857 C CA . ASP A 1 111 ? 0.780 0.714 -27.863 1.00 65.44 111 ASP A CA 1
ATOM 858 C C . ASP A 1 111 ? 1.744 -0.251 -27.156 1.00 65.44 111 ASP A C 1
ATOM 860 O O . ASP A 1 111 ? 2.942 -0.260 -27.445 1.00 65.44 111 ASP A O 1
ATOM 864 N N . GLY A 1 112 ? 1.252 -1.118 -26.265 1.00 63.78 112 GLY A N 1
ATOM 865 C CA . GLY A 1 112 ? 2.073 -2.082 -25.526 1.00 63.78 112 GLY A CA 1
ATOM 866 C C . GLY A 1 112 ? 2.928 -2.989 -26.412 1.00 63.78 112 GLY A C 1
ATOM 867 O O . GLY A 1 112 ? 4.011 -3.404 -26.012 1.00 63.78 112 GLY A O 1
ATOM 868 N N . SER A 1 113 ? 2.496 -3.269 -27.643 1.00 63.09 113 SER A N 1
ATOM 869 C CA . SER A 1 113 ? 3.296 -3.982 -28.647 1.00 63.09 113 SER A CA 1
ATOM 870 C C . SER A 1 113 ? 4.458 -3.146 -29.200 1.00 63.09 113 SER A C 1
ATOM 872 O O . SER A 1 113 ? 5.521 -3.707 -29.449 1.00 63.09 113 SER A O 1
ATOM 874 N N . LYS A 1 114 ? 4.302 -1.822 -29.328 1.00 61.56 114 LYS A N 1
ATOM 875 C CA . LYS A 1 114 ? 5.357 -0.885 -29.762 1.00 61.56 114 LYS A CA 1
ATOM 876 C C . LYS A 1 114 ? 6.355 -0.571 -28.642 1.00 61.56 114 LYS A C 1
ATOM 878 O O . LYS A 1 114 ? 7.532 -0.356 -28.916 1.00 61.56 114 LYS A O 1
ATOM 883 N N . LEU A 1 115 ? 5.903 -0.594 -27.386 1.00 61.22 115 LEU A N 1
ATOM 884 C CA . LEU A 1 115 ? 6.736 -0.392 -26.190 1.00 61.22 115 LEU A CA 1
ATOM 885 C C . LEU A 1 115 ? 7.629 -1.601 -25.848 1.00 61.22 115 LEU A C 1
ATOM 887 O O . LEU A 1 115 ? 8.564 -1.464 -25.065 1.00 61.22 115 LEU A O 1
ATOM 891 N N . LYS A 1 116 ? 7.373 -2.782 -26.433 1.00 61.09 116 LYS A N 1
ATOM 892 C CA . LYS A 1 116 ? 8.227 -3.978 -26.271 1.00 61.09 116 LYS A CA 1
ATOM 893 C C . LYS A 1 116 ? 9.580 -3.855 -26.970 1.00 61.09 116 LYS A C 1
ATOM 895 O O . LYS A 1 116 ? 10.500 -4.605 -26.655 1.00 61.09 116 LYS A O 1
ATOM 900 N N . THR A 1 117 ? 9.703 -2.926 -27.909 1.00 58.94 117 THR A N 1
ATOM 901 C CA . THR A 1 117 ? 10.953 -2.608 -28.595 1.00 58.94 117 THR A CA 1
ATOM 902 C C . THR A 1 117 ? 11.620 -1.426 -27.908 1.00 58.94 117 THR A C 1
ATOM 904 O O . THR A 1 117 ? 11.327 -0.272 -28.210 1.00 58.94 117 THR A O 1
ATOM 907 N N . PHE A 1 118 ? 12.531 -1.716 -26.979 1.00 63.41 118 PHE A N 1
ATOM 908 C CA . PHE A 1 118 ? 13.498 -0.720 -26.529 1.00 63.41 118 PHE A CA 1
ATOM 909 C C . PHE A 1 118 ? 14.527 -0.516 -27.644 1.00 63.41 118 PHE A C 1
ATOM 911 O O . PHE A 1 118 ? 15.288 -1.428 -27.964 1.00 63.41 118 PHE A O 1
ATOM 918 N N . ILE A 1 119 ? 14.518 0.664 -28.260 1.00 70.12 119 ILE A N 1
ATOM 919 C CA . ILE A 1 119 ? 15.581 1.095 -29.168 1.00 70.12 119 ILE A CA 1
ATOM 920 C C . ILE A 1 119 ? 16.543 1.911 -28.315 1.00 70.12 119 ILE A C 1
ATOM 922 O O . ILE A 1 119 ? 16.198 3.011 -27.879 1.00 70.12 119 ILE A O 1
ATOM 926 N N . GLU A 1 120 ? 17.720 1.354 -28.039 1.00 65.81 120 GLU A N 1
ATOM 927 C CA . GLU A 1 120 ? 18.766 2.080 -27.327 1.00 65.81 120 GLU A CA 1
ATOM 928 C C . GLU A 1 120 ? 19.118 3.345 -28.130 1.00 65.81 120 GLU A C 1
ATOM 930 O O . GLU A 1 120 ? 19.382 3.250 -29.335 1.00 65.81 120 GLU A O 1
ATOM 935 N N . PRO A 1 121 ? 19.059 4.543 -27.524 1.00 66.50 121 PRO A N 1
ATOM 936 C CA . PRO A 1 121 ? 19.419 5.761 -28.230 1.00 66.50 121 PRO A CA 1
ATOM 937 C C . PRO A 1 121 ? 20.881 5.669 -28.678 1.00 66.50 121 PRO A C 1
ATOM 939 O O . PRO A 1 121 ? 21.767 5.385 -27.874 1.00 66.50 121 PRO A O 1
ATOM 942 N N . GLY A 1 122 ? 21.132 5.902 -29.970 1.00 70.00 122 GLY A N 1
ATOM 943 C CA . GLY A 1 122 ? 22.485 5.883 -30.525 1.00 70.00 122 GLY A CA 1
ATOM 944 C C . GLY A 1 122 ? 23.403 6.861 -29.788 1.00 70.00 122 GLY A C 1
ATOM 945 O O . GLY A 1 122 ? 22.968 7.920 -29.343 1.00 70.00 122 GLY A O 1
ATOM 946 N N . THR A 1 123 ? 24.686 6.527 -29.672 1.00 65.69 123 THR A N 1
ATOM 947 C CA . THR A 1 123 ? 25.690 7.268 -28.883 1.00 65.69 123 THR A CA 1
ATOM 948 C C . THR A 1 123 ? 25.820 8.757 -29.267 1.00 65.69 123 THR A C 1
ATOM 950 O O . THR A 1 123 ? 26.358 9.555 -28.504 1.00 65.69 123 THR A O 1
ATOM 953 N N . ASP A 1 124 ? 25.261 9.161 -30.410 1.00 63.50 124 ASP A N 1
ATOM 954 C CA . ASP A 1 124 ? 25.334 10.512 -30.967 1.00 63.50 124 ASP A CA 1
ATOM 955 C C . ASP A 1 124 ? 24.341 11.529 -30.368 1.00 63.50 124 ASP A C 1
ATOM 957 O O . ASP A 1 124 ? 24.505 12.732 -30.593 1.00 63.50 124 ASP A O 1
ATOM 961 N N . VAL A 1 125 ? 23.321 11.099 -29.607 1.00 58.50 125 VAL A N 1
ATOM 962 C CA . VAL A 1 125 ? 22.325 12.025 -29.012 1.00 58.50 125 VAL A CA 1
ATOM 963 C C . VAL A 1 125 ? 22.759 12.642 -27.681 1.00 58.50 125 VAL A C 1
ATOM 965 O O . VAL A 1 125 ? 22.194 13.656 -27.273 1.00 58.50 125 VAL A O 1
ATOM 968 N N . ILE A 1 126 ? 23.804 12.120 -27.031 1.00 54.31 126 ILE A N 1
ATOM 969 C CA . ILE A 1 126 ? 24.381 12.737 -25.827 1.00 54.31 126 ILE A CA 1
ATOM 970 C C . ILE A 1 126 ? 25.495 13.702 -26.249 1.00 54.31 126 ILE A C 1
ATOM 972 O O . ILE A 1 126 ? 26.673 13.507 -25.964 1.00 54.31 126 ILE A O 1
ATOM 976 N N . LYS A 1 127 ? 25.128 14.780 -26.946 1.00 55.31 127 LYS A N 1
ATOM 977 C CA . LYS A 1 127 ? 25.964 15.986 -27.003 1.00 55.31 127 LYS A CA 1
ATOM 978 C C . LYS A 1 127 ? 25.389 17.005 -26.038 1.00 55.31 127 LYS A C 1
ATOM 980 O O . LYS A 1 127 ? 24.602 17.867 -26.419 1.00 55.31 127 LYS A O 1
ATOM 985 N N . ILE A 1 128 ? 25.782 16.872 -24.775 1.00 57.50 128 ILE A N 1
ATOM 986 C CA . ILE A 1 128 ? 25.608 17.938 -23.790 1.00 57.50 128 ILE A CA 1
ATOM 987 C C . ILE A 1 128 ? 26.569 19.054 -24.215 1.00 57.50 128 ILE A C 1
ATOM 989 O O . ILE A 1 128 ? 27.778 18.832 -24.289 1.00 57.50 128 ILE A O 1
ATOM 993 N N . LYS A 1 129 ? 26.009 20.201 -24.601 1.00 46.97 129 LYS A N 1
ATOM 994 C CA . LYS A 1 129 ? 26.751 21.436 -24.864 1.00 46.97 129 LYS A CA 1
ATOM 995 C C . LYS A 1 129 ? 26.958 22.204 -23.570 1.00 46.97 129 LYS A C 1
ATOM 997 O O . LYS A 1 129 ? 26.023 22.177 -22.741 1.00 46.97 129 LYS A O 1
#

Secondary structure (D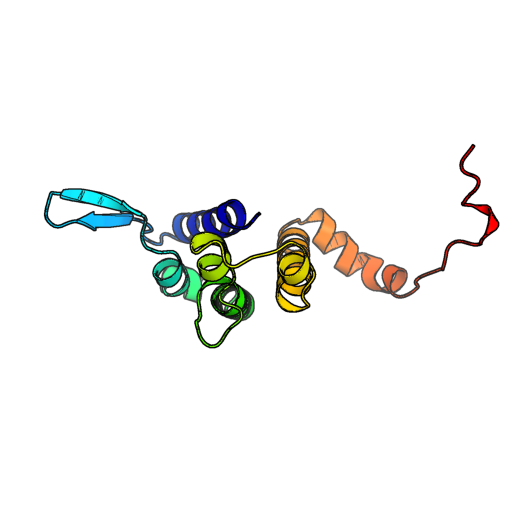SSP, 8-state):
-HHHHHHHHHHHHHHTT---EEE-TTS-EEEPPHHHHHT-HHHHHHS-HHHHHHHHHHHT-TTTT-HHHHHHTT---HHHHTSHHHHHHHHHHHHHHHHH-HHHHHHHHHSTTTTT---PPPGGG----

Foldseek 3Di:
DVVVVLVVLLVLCVVLPHDQWDQDPVRDIDGDDSLVSLVTVSCCVPHDNVLSVVVCQLPCDPVHVVVVVCVVVVVDDPVNCPDPSNVVVVVSVVVVVLCVDPVSVCCCVVCVVVVVDDDPPPPPVPPDD

Sequence (129 aa):
MIPQVENLFRNIAKEVGGLTITLDNDGVSKEKVLKSIFDLPELLDCYDNDIVFLFKGLLNEQAGANIRNEIAHGITSEYMASSGAYLYFAGAVIKLLAYTSKKCYELIMADGSKLKTFIEPGTDVIKIK

pLDDT: mean 83.8, std 11.22, range [46.97, 95.81]

Radius of gyration: 19.02 Å; chains: 1; bounding box: 44×32×56 Å